Protein AF-A0A970W6P0-F1 (afdb_monomer)

pLDDT: mean 78.18, std 13.74, range [29.69, 95.12]

Secondary structure (DSSP, 8-state):
---SS--HHHHHHHHHTT------SSPPPSS--HHHHHSPPPPPP-TT--HHHHHHHHHHSHHHHHHHHHHHHHTHHHHHIIIIIS---S--S-SHHHHHHHHHHHHHHHHHHHHHHHH--

Sequence (121 aa):
MDNGHWSPTNVEALTVRGIEPYTATGRDRHHQSWQERFAQKPEPLLQDASLIVRMTCKLETDIGKRIHGLRKSTTEPVIGIIKETLGFRQFLLRGQLAVAGEWCLVCLAYNLKQSHVLVSS

Solvent-accessible surface area (backbone atoms only — not comparable to full-atom values): 7577 Å² total; per-residue (Å²): 134,82,87,86,60,69,48,74,69,57,48,51,57,31,46,77,70,74,39,85,81,80,64,63,79,66,83,78,73,85,80,71,51,74,66,67,75,69,47,83,77,81,73,86,77,61,96,85,57,55,72,60,57,51,44,47,55,46,42,70,36,74,66,30,41,52,61,47,50,47,47,63,73,62,52,49,54,54,55,46,42,40,39,72,72,68,58,58,81,73,82,87,58,76,58,74,71,48,40,50,51,53,49,50,52,52,52,49,54,51,52,51,55,54,50,52,54,65,74,75,105

Structure (mmCIF, N/CA/C/O backbone):
data_AF-A0A970W6P0-F1
#
_entry.id   AF-A0A970W6P0-F1
#
loop_
_atom_site.group_PDB
_atom_site.id
_atom_site.type_symbol
_atom_site.label_atom_id
_atom_site.label_alt_id
_atom_site.label_comp_id
_atom_site.label_asym_id
_atom_site.label_entity_id
_atom_site.label_seq_id
_atom_site.pdbx_PDB_ins_code
_atom_site.Cartn_x
_atom_site.Cartn_y
_atom_site.Cartn_z
_atom_site.occupancy
_atom_site.B_iso_or_equiv
_atom_site.auth_seq_id
_atom_site.auth_comp_id
_atom_site.auth_asym_id
_atom_site.auth_atom_id
_atom_site.pdbx_PDB_model_num
ATOM 1 N N . MET A 1 1 ? 4.670 15.639 -1.483 1.00 29.69 1 MET A N 1
ATOM 2 C CA . MET A 1 1 ? 4.455 14.197 -1.250 1.00 29.69 1 MET A CA 1
ATOM 3 C C . MET A 1 1 ? 3.885 14.073 0.139 1.00 29.69 1 MET A C 1
ATOM 5 O O . MET A 1 1 ? 4.545 14.504 1.073 1.00 29.69 1 MET A O 1
ATOM 9 N N . ASP A 1 2 ? 2.647 13.608 0.256 1.00 33.00 2 ASP A N 1
ATOM 10 C CA . ASP A 1 2 ? 2.021 13.407 1.558 1.00 33.00 2 ASP A CA 1
ATOM 11 C C . ASP A 1 2 ? 2.374 11.999 2.044 1.00 33.00 2 ASP A C 1
ATOM 13 O O . ASP A 1 2 ? 2.199 11.027 1.308 1.00 33.00 2 ASP A O 1
ATOM 17 N N . ASN A 1 3 ? 2.945 11.886 3.241 1.00 34.72 3 ASN A N 1
ATOM 18 C CA . ASN A 1 3 ? 3.672 10.699 3.713 1.00 34.72 3 ASN A CA 1
ATOM 19 C C . ASN A 1 3 ? 2.764 9.512 4.099 1.00 34.72 3 ASN A C 1
ATOM 21 O O . ASN A 1 3 ? 3.111 8.724 4.973 1.00 34.72 3 ASN A O 1
ATOM 25 N N . GLY A 1 4 ? 1.570 9.391 3.512 1.00 51.78 4 GLY A N 1
ATOM 26 C CA . GLY A 1 4 ? 0.580 8.376 3.895 1.00 51.78 4 GLY A CA 1
ATOM 27 C C . GLY A 1 4 ? 0.1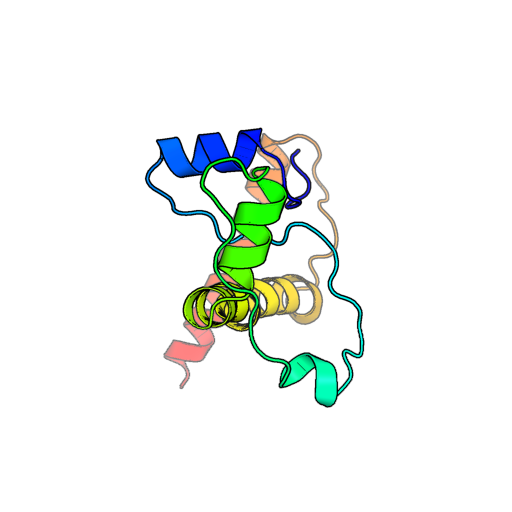10 8.492 5.352 1.00 51.78 4 GLY A C 1
ATOM 28 O O . GLY A 1 4 ? -0.567 7.596 5.855 1.00 51.78 4 GLY A O 1
ATOM 29 N N . HIS A 1 5 ? 0.468 9.587 6.025 1.00 58.53 5 HIS A N 1
ATOM 30 C CA . HIS A 1 5 ? 0.108 9.882 7.399 1.00 58.53 5 HIS A CA 1
ATOM 31 C C . HIS A 1 5 ? -1.111 10.803 7.444 1.00 58.53 5 HIS A C 1
ATOM 33 O O . HIS A 1 5 ? -1.443 11.493 6.479 1.00 58.53 5 HIS A O 1
ATOM 39 N N . TRP A 1 6 ? -1.806 10.757 8.576 1.00 66.88 6 TRP A N 1
ATOM 40 C CA . TRP A 1 6 ? -2.958 11.589 8.884 1.00 66.88 6 TRP A CA 1
ATOM 41 C C . TRP A 1 6 ? -2.706 13.073 8.570 1.00 66.88 6 TRP A C 1
ATOM 43 O O . TRP A 1 6 ? -1.761 13.667 9.083 1.00 66.88 6 TRP A O 1
ATOM 53 N N . SER A 1 7 ? -3.569 13.662 7.740 1.00 75.19 7 SER A N 1
ATOM 54 C CA . SER A 1 7 ? -3.567 15.087 7.397 1.00 75.19 7 SER A CA 1
ATOM 55 C C . SER A 1 7 ? -5.018 15.550 7.238 1.00 75.19 7 SER A C 1
ATOM 57 O O . SER A 1 7 ? -5.749 14.923 6.465 1.00 75.19 7 SER A O 1
ATOM 59 N N . PRO A 1 8 ? -5.456 16.624 7.923 1.00 77.75 8 PRO A N 1
ATOM 60 C CA . PRO A 1 8 ? -6.815 17.154 7.786 1.00 77.75 8 PRO A CA 1
ATOM 61 C C . PRO A 1 8 ? -7.180 17.471 6.331 1.00 77.75 8 PRO A C 1
ATOM 63 O O . PRO A 1 8 ? -8.262 17.119 5.871 1.00 77.75 8 PRO A O 1
ATOM 66 N N . THR A 1 9 ? -6.231 18.011 5.562 1.00 81.06 9 THR A N 1
ATOM 67 C CA . THR A 1 9 ? -6.418 18.335 4.141 1.00 81.06 9 THR A CA 1
ATOM 68 C C . THR A 1 9 ? -6.725 17.094 3.300 1.00 81.06 9 THR A C 1
ATOM 70 O O . THR A 1 9 ? -7.572 17.142 2.412 1.00 81.06 9 THR A O 1
ATOM 73 N N . ASN A 1 10 ? -6.095 15.952 3.595 1.00 78.81 10 ASN A N 1
ATOM 74 C CA . ASN A 1 10 ? -6.381 14.700 2.886 1.00 78.81 10 ASN A CA 1
ATOM 75 C C . ASN A 1 10 ? -7.766 14.156 3.211 1.00 78.81 10 ASN A C 1
ATOM 77 O O . ASN A 1 10 ? -8.421 13.572 2.355 1.00 78.81 10 ASN A O 1
ATOM 81 N N . VAL A 1 11 ? -8.213 14.332 4.446 1.00 80.44 11 VAL A N 1
ATOM 82 C CA . VAL A 1 11 ? -9.517 13.854 4.920 1.00 80.44 11 VAL A CA 1
ATOM 83 C C . VAL A 1 11 ? -10.623 14.625 4.244 1.00 80.44 11 VAL A C 1
ATOM 85 O O . VAL A 1 11 ? -11.572 14.024 3.748 1.00 80.44 11 VAL A O 1
ATOM 88 N N . GLU A 1 12 ? -10.465 15.942 4.174 1.00 82.00 12 GLU A N 1
ATOM 89 C CA . GLU A 1 12 ? -11.374 16.824 3.459 1.00 82.00 12 GLU A CA 1
ATOM 90 C C . GLU A 1 12 ? -11.379 16.484 1.968 1.00 82.00 12 GLU A C 1
ATOM 92 O O . GLU A 1 12 ? -12.442 16.244 1.403 1.00 82.00 12 GLU A O 1
ATOM 97 N N . ALA A 1 13 ? -10.206 16.337 1.344 1.00 84.06 13 ALA A N 1
ATOM 98 C CA . ALA A 1 13 ? -10.100 15.974 -0.068 1.00 84.06 13 ALA A CA 1
ATOM 99 C C . ALA A 1 13 ? -10.737 14.609 -0.394 1.00 84.06 13 ALA A C 1
ATOM 101 O O . ALA A 1 13 ? -11.346 14.447 -1.453 1.00 84.06 13 ALA A O 1
ATOM 102 N N . LEU A 1 14 ? -10.610 13.622 0.498 1.00 83.62 14 LEU A N 1
ATOM 103 C CA . LEU A 1 14 ? -11.250 12.312 0.349 1.00 83.62 14 LEU A CA 1
ATOM 104 C C . LEU A 1 14 ? -12.767 12.411 0.533 1.00 83.62 14 LEU A C 1
ATOM 106 O O . LEU A 1 14 ? -13.508 11.879 -0.291 1.00 83.62 14 LEU A O 1
ATOM 110 N N . THR A 1 15 ? -13.223 13.166 1.532 1.00 83.12 15 THR A N 1
ATOM 111 C CA . THR A 1 15 ? -14.652 13.406 1.784 1.00 83.12 15 THR A CA 1
ATOM 112 C C . THR A 1 15 ? -15.321 14.107 0.600 1.00 83.12 15 THR A C 1
ATOM 114 O O . THR A 1 15 ? -16.385 13.681 0.162 1.00 83.12 15 THR A O 1
ATOM 117 N N . VAL A 1 16 ? -14.672 15.119 0.010 1.00 86.75 16 VAL A N 1
ATOM 118 C CA . VAL A 1 16 ? -15.150 15.812 -1.205 1.00 86.75 16 VAL A CA 1
ATOM 119 C C . VAL A 1 16 ? -15.301 14.848 -2.385 1.00 86.75 16 VAL A C 1
ATO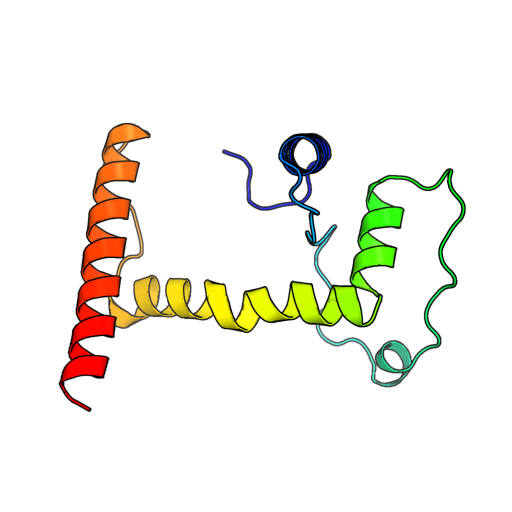M 121 O O . VAL A 1 16 ? -16.186 15.013 -3.219 1.00 86.75 16 VAL A O 1
ATOM 124 N N . ARG A 1 17 ? -14.469 13.806 -2.447 1.00 85.06 17 ARG A N 1
ATOM 125 C CA . ARG A 1 17 ? -14.550 12.746 -3.462 1.00 85.06 17 ARG A CA 1
ATOM 126 C C . ARG A 1 17 ? -15.566 11.649 -3.118 1.00 85.06 17 ARG A C 1
ATOM 128 O O . ARG A 1 17 ? -15.638 10.663 -3.845 1.00 85.06 17 ARG A O 1
ATOM 135 N N . GLY A 1 18 ? -16.316 11.787 -2.022 1.00 83.75 18 GLY A N 1
ATOM 136 C CA . GLY A 1 18 ? -17.248 10.770 -1.525 1.00 83.75 18 GLY A CA 1
ATOM 137 C C . GLY A 1 18 ? -16.558 9.526 -0.955 1.00 83.75 18 GLY A C 1
ATOM 138 O O . GLY A 1 18 ? -17.192 8.486 -0.798 1.00 83.75 18 GLY A O 1
ATOM 139 N N . ILE A 1 19 ? -15.254 9.604 -0.671 1.00 83.69 19 ILE A N 1
ATOM 140 C CA . ILE A 1 19 ? -14.469 8.503 -0.117 1.00 83.69 19 ILE A CA 1
ATOM 141 C C . ILE A 1 19 ? -14.378 8.699 1.389 1.00 83.69 19 ILE A C 1
ATOM 143 O O . ILE A 1 19 ? -13.684 9.592 1.866 1.00 83.69 19 ILE A O 1
ATOM 147 N N . GLU A 1 20 ? -15.035 7.821 2.137 1.00 82.62 20 GLU A N 1
ATOM 148 C CA . GLU A 1 20 ? -15.017 7.842 3.596 1.00 82.62 20 GLU A CA 1
ATOM 149 C C . GLU A 1 20 ? -13.639 7.378 4.129 1.00 82.62 20 GLU A C 1
ATOM 151 O O . GLU A 1 20 ? -13.270 6.207 3.971 1.00 82.62 20 GLU A O 1
ATOM 156 N N . PRO A 1 21 ? -12.836 8.253 4.766 1.00 82.00 21 PRO A N 1
ATOM 157 C CA . PRO A 1 21 ? -11.460 7.917 5.120 1.00 82.00 21 PRO A CA 1
ATOM 158 C C . PRO A 1 21 ? -11.376 7.076 6.403 1.00 82.00 21 PRO A C 1
ATOM 160 O O . PRO A 1 21 ? -11.976 7.409 7.421 1.00 82.00 21 PRO A O 1
ATOM 163 N N . TYR A 1 22 ? -10.577 6.005 6.380 1.00 82.44 22 TYR A N 1
ATOM 164 C CA . TYR A 1 22 ? -10.210 5.191 7.554 1.00 82.44 22 TYR A CA 1
ATOM 165 C C . TYR A 1 22 ? -8.683 5.174 7.714 1.00 82.44 22 TYR A C 1
ATOM 167 O O . TYR A 1 22 ? -8.000 4.208 7.355 1.00 82.44 22 TYR A O 1
ATOM 175 N N . THR A 1 23 ? -8.137 6.289 8.193 1.00 80.12 23 THR A N 1
ATOM 176 C CA . THR A 1 23 ? -6.692 6.555 8.275 1.00 80.12 23 THR A CA 1
ATOM 177 C C . THR A 1 23 ? -6.230 6.644 9.720 1.00 80.12 23 THR A C 1
ATOM 179 O O . THR A 1 23 ? -6.801 7.414 10.487 1.00 80.12 23 THR A O 1
ATOM 182 N N . ALA A 1 24 ? -5.179 5.900 10.074 1.00 78.50 24 ALA A N 1
ATOM 183 C CA . ALA A 1 24 ? -4.603 5.924 11.415 1.00 78.50 24 ALA A CA 1
ATOM 184 C C . ALA A 1 24 ? -4.122 7.336 11.784 1.00 78.50 24 ALA A C 1
ATOM 186 O O . ALA A 1 24 ? -3.383 7.962 11.024 1.00 78.50 24 ALA A O 1
ATOM 187 N N . THR A 1 25 ? -4.542 7.818 12.951 1.00 75.25 25 THR A N 1
ATOM 188 C CA . THR A 1 25 ? -4.206 9.141 13.503 1.00 75.25 25 THR A CA 1
ATOM 189 C C . THR A 1 25 ? -2.853 9.173 14.217 1.00 75.25 25 THR A C 1
ATOM 191 O O . THR A 1 25 ? -2.348 10.246 14.535 1.00 75.25 25 THR A O 1
ATOM 194 N N . GLY A 1 26 ? -2.238 8.009 14.433 1.00 73.75 26 GLY A N 1
ATOM 195 C CA . GLY A 1 26 ? -0.945 7.851 15.087 1.00 73.75 26 GLY A CA 1
ATOM 196 C C . GLY A 1 26 ? -0.417 6.420 14.973 1.00 73.75 26 GLY A C 1
ATOM 197 O O . GLY A 1 26 ? -0.989 5.589 14.268 1.00 73.75 26 GLY A O 1
ATOM 198 N N . ARG A 1 27 ? 0.699 6.138 15.655 1.00 65.88 27 ARG A N 1
ATOM 199 C CA . ARG A 1 27 ? 1.208 4.770 15.819 1.00 65.88 27 ARG A CA 1
ATOM 200 C C . ARG A 1 27 ? 0.535 4.124 17.022 1.00 65.88 27 ARG A C 1
ATOM 202 O O . ARG A 1 27 ? 0.659 4.637 18.133 1.00 65.88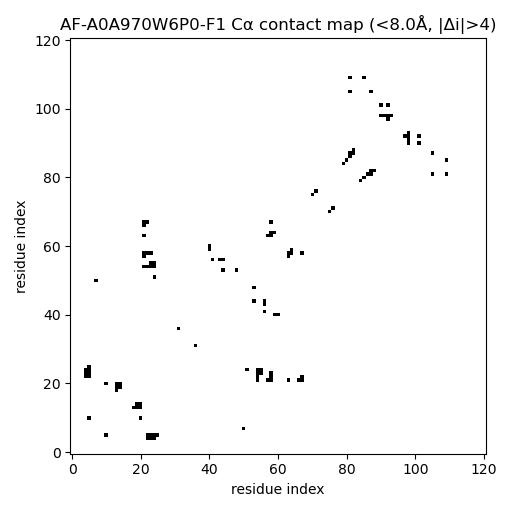 27 ARG A O 1
ATOM 209 N N . ASP A 1 28 ? -0.102 2.982 16.801 1.00 65.94 28 ASP A N 1
ATOM 210 C CA . ASP A 1 28 ? -0.571 2.141 17.896 1.00 65.94 28 ASP A CA 1
ATOM 211 C C . ASP A 1 28 ? 0.625 1.623 18.700 1.00 65.94 28 ASP A C 1
ATOM 213 O O . ASP A 1 28 ? 1.668 1.256 18.147 1.00 65.94 28 ASP A O 1
ATOM 217 N N . ARG A 1 29 ? 0.476 1.567 20.026 1.00 62.31 29 ARG A N 1
ATOM 218 C CA . ARG A 1 29 ? 1.473 0.926 20.886 1.00 62.31 29 ARG A CA 1
ATOM 219 C C . ARG A 1 29 ? 1.544 -0.561 20.547 1.00 62.31 29 ARG A C 1
ATOM 221 O O . ARG A 1 29 ? 0.562 -1.289 20.682 1.00 62.31 29 ARG A O 1
ATOM 228 N N . HIS A 1 30 ? 2.730 -1.021 20.159 1.00 54.00 30 HIS A N 1
ATOM 229 C CA . HIS A 1 30 ? 3.014 -2.447 20.075 1.00 54.00 30 HIS A CA 1
ATOM 230 C C . HIS A 1 30 ? 2.882 -3.051 21.486 1.00 54.00 30 HIS A C 1
ATOM 232 O O . HIS A 1 30 ? 3.495 -2.533 22.420 1.00 54.00 30 HIS A O 1
ATOM 238 N N . HIS A 1 31 ? 2.107 -4.136 21.624 1.00 58.97 31 HIS A N 1
ATOM 239 C CA . HIS A 1 31 ? 1.798 -4.850 22.881 1.00 58.97 31 HIS A CA 1
ATOM 240 C C . HIS A 1 31 ? 0.747 -4.188 23.792 1.00 58.97 31 HIS A C 1
ATOM 242 O O . HIS A 1 31 ? 0.990 -3.975 24.978 1.00 58.97 31 HIS A O 1
ATOM 248 N N . GLN A 1 32 ? -0.447 -3.899 23.261 1.00 66.06 32 GLN A N 1
ATOM 249 C CA . GLN A 1 32 ? -1.607 -3.659 24.130 1.00 66.06 32 GLN A CA 1
ATOM 250 C C . GLN A 1 32 ? -1.864 -4.881 25.014 1.00 66.06 32 GLN A C 1
ATOM 252 O O . GLN A 1 32 ? -1.827 -6.023 24.537 1.00 66.06 32 GLN A O 1
ATOM 257 N N . SER A 1 33 ? -2.116 -4.634 26.297 1.00 71.88 33 SER A N 1
ATOM 258 C CA . SER A 1 33 ? -2.414 -5.699 27.250 1.00 71.88 33 SER A CA 1
ATOM 259 C C . SER A 1 33 ? -3.715 -6.406 26.869 1.00 71.88 33 SER A C 1
ATOM 261 O O . SER A 1 33 ? -4.577 -5.858 26.177 1.00 71.88 33 SER A O 1
ATOM 263 N N . TRP A 1 34 ? -3.888 -7.652 27.317 1.00 70.25 34 TRP A N 1
ATOM 264 C CA . TRP A 1 34 ? -5.149 -8.354 27.081 1.00 70.25 34 TRP A CA 1
ATOM 265 C C . TRP A 1 34 ? -6.316 -7.592 27.728 1.00 70.25 34 TRP A C 1
ATOM 267 O O . TRP A 1 34 ? -7.359 -7.469 27.105 1.00 70.25 34 TRP A O 1
ATOM 277 N N . GLN A 1 35 ? -6.123 -6.959 28.893 1.00 75.88 35 GLN A N 1
ATOM 278 C CA . GLN A 1 35 ? -7.169 -6.133 29.507 1.00 75.88 35 GLN A CA 1
ATOM 279 C C . GLN A 1 35 ? -7.574 -4.941 28.630 1.00 75.88 35 GLN A C 1
ATOM 281 O O . GLN A 1 35 ? -8.762 -4.700 28.456 1.00 75.88 35 GLN A O 1
ATOM 286 N N . GLU A 1 36 ? -6.616 -4.234 28.025 1.00 71.19 36 GLU A N 1
ATOM 287 C CA . GLU A 1 36 ? -6.888 -3.099 27.127 1.00 71.19 36 GLU A CA 1
ATOM 288 C C . GLU A 1 36 ? -7.636 -3.526 25.859 1.00 71.19 36 GLU A C 1
ATOM 290 O O . GLU A 1 36 ? -8.509 -2.808 25.377 1.00 71.19 36 GLU A O 1
ATOM 295 N N . ARG A 1 37 ? -7.345 -4.721 25.328 1.00 65.94 37 ARG A N 1
ATOM 296 C CA . ARG A 1 37 ? -8.026 -5.246 24.130 1.00 65.94 37 ARG A CA 1
ATOM 297 C C . ARG A 1 37 ? -9.502 -5.558 24.373 1.00 65.94 37 ARG A C 1
ATOM 299 O O . ARG A 1 37 ? -10.288 -5.477 23.429 1.00 65.94 37 ARG A O 1
ATOM 306 N N . PHE A 1 38 ? -9.849 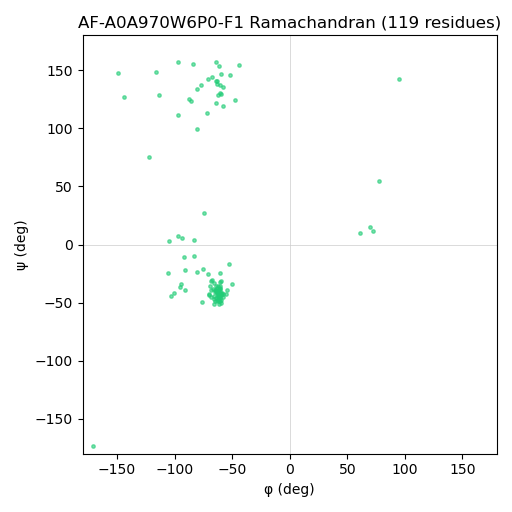-5.934 25.604 1.00 68.88 38 PHE A N 1
ATOM 307 C CA . PHE A 1 38 ? -11.209 -6.282 26.027 1.00 68.88 38 PHE A CA 1
ATOM 308 C C . PHE A 1 38 ? -11.877 -5.186 26.869 1.00 68.88 38 PHE A C 1
ATOM 310 O O . PHE A 1 38 ? -13.009 -5.372 27.313 1.00 68.88 38 PHE A O 1
ATOM 317 N N . ALA A 1 39 ? -11.206 -4.050 27.076 1.00 73.19 39 ALA A N 1
ATOM 318 C CA . ALA A 1 39 ? -11.780 -2.911 27.770 1.00 73.19 39 ALA A CA 1
ATOM 319 C C . ALA A 1 39 ? -13.037 -2.415 27.040 1.00 73.19 39 ALA A C 1
ATOM 321 O O . ALA A 1 39 ? -13.153 -2.496 25.811 1.00 73.19 39 ALA A O 1
ATOM 322 N N . GLN A 1 40 ? -13.994 -1.912 27.819 1.00 62.19 40 GLN A N 1
ATOM 323 C CA . GLN A 1 40 ? -15.234 -1.365 27.284 1.00 62.19 40 GLN A CA 1
ATOM 324 C C . GLN A 1 40 ? -14.917 -0.187 26.360 1.00 62.19 40 GLN A C 1
ATOM 326 O O . GLN A 1 40 ? -14.124 0.691 26.701 1.00 62.19 40 GLN A O 1
ATOM 331 N N . LYS A 1 41 ? -15.507 -0.208 25.161 1.00 63.22 41 LYS A N 1
ATOM 332 C CA . LYS A 1 41 ? -15.256 0.808 24.137 1.00 63.22 41 LYS A CA 1
ATOM 333 C C . LYS A 1 41 ? -15.728 2.175 24.642 1.00 63.22 41 LYS A C 1
ATOM 335 O O . LYS A 1 41 ? -16.818 2.234 25.213 1.00 63.22 41 LYS A O 1
ATOM 340 N N . PRO A 1 42 ? -14.957 3.250 24.413 1.00 60.25 42 PRO A N 1
ATOM 341 C CA . PRO A 1 42 ? -15.415 4.587 24.745 1.00 60.25 42 PRO A CA 1
ATOM 342 C C . PRO A 1 42 ? -16.690 4.911 23.958 1.00 60.25 42 PRO A C 1
ATOM 344 O O . PRO A 1 42 ? -16.814 4.593 22.772 1.00 60.25 42 PRO A O 1
ATOM 347 N N . GLU A 1 43 ? -17.652 5.515 24.649 1.00 58.62 43 GLU A N 1
ATOM 348 C CA . GLU A 1 43 ? -18.899 6.000 24.063 1.00 58.62 43 GLU A CA 1
ATOM 349 C C . GLU A 1 43 ? -18.586 7.107 23.035 1.00 58.62 43 GLU A C 1
ATOM 351 O O . GLU A 1 43 ? -17.651 7.887 23.259 1.00 58.62 43 GLU A O 1
ATOM 356 N N . PRO A 1 44 ? -19.277 7.172 21.877 1.00 58.59 44 PRO A N 1
ATOM 357 C CA . PRO A 1 44 ? -18.932 8.124 20.827 1.00 58.59 44 PRO A CA 1
ATOM 358 C C . PRO A 1 44 ? -18.979 9.563 21.353 1.00 58.59 44 PRO A C 1
ATOM 360 O O . PRO A 1 44 ? -20.012 10.047 21.811 1.00 58.59 44 PRO A O 1
ATOM 363 N N . LEU A 1 45 ? -17.829 10.238 21.290 1.00 59.94 45 LEU A N 1
ATOM 364 C CA . LEU A 1 45 ? -17.667 11.597 21.796 1.00 59.94 45 LEU A CA 1
ATOM 365 C C . LEU A 1 45 ? -18.479 12.611 20.974 1.00 59.94 45 LEU A C 1
ATOM 367 O O . LEU A 1 45 ? -18.598 12.498 19.753 1.00 59.94 45 LEU A O 1
ATOM 371 N N . LEU A 1 46 ? -19.005 13.603 21.705 1.00 57.62 46 LEU A N 1
ATOM 372 C CA . LEU A 1 46 ? -19.842 14.728 21.275 1.00 57.62 46 LEU A CA 1
ATOM 373 C C . LEU A 1 46 ? -19.366 15.424 19.985 1.00 57.62 46 LEU A C 1
ATOM 375 O O . LEU A 1 46 ? -18.178 15.449 19.662 1.00 57.62 46 LEU A O 1
ATOM 379 N N . GLN A 1 47 ? -20.325 16.044 19.286 1.00 57.78 47 GLN A N 1
ATOM 380 C CA . GLN A 1 47 ? -20.197 16.691 17.968 1.00 57.78 47 GLN A CA 1
ATOM 381 C C . GLN A 1 47 ? -19.064 17.738 17.862 1.00 57.78 47 GLN A C 1
ATOM 383 O O . GLN A 1 47 ? -18.615 18.021 16.752 1.00 57.78 47 GLN A O 1
ATOM 388 N N . ASP A 1 48 ? -18.541 18.218 18.994 1.00 60.00 48 ASP A N 1
ATOM 389 C CA . ASP A 1 48 ? -17.494 19.244 19.100 1.00 60.00 48 ASP A CA 1
ATOM 390 C C . ASP A 1 48 ? -16.058 18.686 19.213 1.00 60.00 48 ASP A C 1
ATOM 392 O O . ASP A 1 48 ? -15.098 19.428 19.432 1.00 60.00 48 ASP A O 1
ATOM 396 N N . ALA A 1 49 ? -15.870 17.370 19.087 1.00 66.94 49 ALA A N 1
ATOM 397 C CA . ALA A 1 49 ? -14.549 16.755 19.173 1.00 66.94 49 ALA A CA 1
ATOM 398 C C . ALA A 1 49 ? -13.661 17.066 17.946 1.00 66.94 49 ALA A C 1
ATOM 400 O O . ALA A 1 49 ? -14.106 17.043 16.795 1.00 66.94 49 ALA A O 1
ATOM 401 N N . SER A 1 50 ? -12.358 17.268 18.190 1.00 77.75 50 SER A N 1
ATOM 402 C CA . SER A 1 50 ? -11.339 17.436 17.139 1.00 77.75 50 SER A CA 1
ATOM 403 C C . SER A 1 50 ? -11.383 16.295 16.108 1.00 77.75 50 SER A C 1
ATOM 405 O O . SER A 1 50 ? -11.620 15.138 16.463 1.00 77.75 50 SER A O 1
ATOM 407 N N . LEU A 1 51 ? -11.093 16.594 14.832 1.00 76.81 51 LEU A N 1
ATOM 408 C CA . LEU A 1 51 ? -11.075 15.614 13.728 1.00 76.81 51 LEU A CA 1
ATOM 409 C C . LEU A 1 51 ? -10.247 14.362 14.051 1.00 76.81 51 LEU A C 1
ATOM 411 O O . LEU A 1 51 ? -10.609 13.257 13.649 1.00 76.81 51 LEU A O 1
ATOM 415 N N . ILE A 1 52 ? -9.161 14.530 14.810 1.00 76.44 52 ILE A N 1
ATOM 416 C CA . ILE A 1 52 ? -8.297 13.430 15.248 1.00 76.44 52 ILE A CA 1
ATOM 417 C C . ILE A 1 52 ? -9.060 12.493 16.187 1.00 76.44 52 ILE A C 1
ATOM 419 O O . ILE A 1 52 ? -9.078 11.286 15.975 1.00 76.44 52 ILE A O 1
ATOM 423 N N . VAL A 1 53 ? -9.740 13.048 17.191 1.00 78.00 53 VAL A N 1
ATOM 424 C CA . VAL A 1 53 ? -10.517 12.286 18.179 1.00 78.00 53 VAL A CA 1
ATOM 425 C C . VAL A 1 53 ? -11.666 11.544 17.498 1.00 78.00 53 VAL A C 1
ATOM 427 O O . VAL A 1 53 ? -11.882 10.362 17.760 1.00 78.00 53 VAL A O 1
ATOM 430 N N . ARG A 1 54 ? -12.347 12.203 16.552 1.00 80.44 54 ARG A N 1
ATOM 431 C CA . ARG A 1 54 ? -13.412 11.592 15.744 1.00 80.44 54 ARG A CA 1
ATOM 432 C C . ARG A 1 54 ? -12.895 10.414 14.914 1.00 80.44 54 ARG A C 1
ATOM 434 O O . ARG A 1 54 ? -13.527 9.362 14.898 1.00 80.44 54 ARG A O 1
ATOM 441 N N . MET A 1 55 ? -11.743 10.561 14.256 1.00 84.38 55 MET A N 1
ATOM 442 C CA . MET A 1 55 ? -11.135 9.487 13.462 1.00 84.38 55 MET A CA 1
ATOM 443 C C . MET A 1 55 ? -10.636 8.331 14.341 1.00 84.38 55 MET A C 1
ATOM 445 O O . MET A 1 55 ? -10.840 7.173 13.984 1.00 84.38 55 MET A O 1
ATOM 449 N N . THR A 1 56 ? -10.050 8.618 15.507 1.00 81.06 56 THR A N 1
ATOM 450 C CA . THR A 1 56 ? -9.643 7.587 16.475 1.00 81.06 56 THR A CA 1
ATOM 451 C C . THR A 1 56 ? -10.851 6.784 16.958 1.00 81.06 56 THR A C 1
ATOM 453 O O . THR A 1 56 ? -10.864 5.566 16.810 1.00 81.06 56 THR A O 1
ATOM 456 N N . CYS A 1 57 ? -11.914 7.452 17.419 1.00 80.56 57 CYS A N 1
ATOM 457 C CA . CYS A 1 57 ? -13.148 6.788 17.848 1.00 80.56 57 CYS A CA 1
ATOM 458 C C . CYS A 1 57 ? -13.756 5.943 16.713 1.00 80.56 57 CYS A C 1
ATOM 460 O O . CYS A 1 57 ? -14.123 4.783 16.903 1.00 80.56 57 CYS A O 1
ATOM 462 N N . LYS A 1 58 ? -13.771 6.479 15.487 1.00 83.38 58 LYS A N 1
ATOM 463 C CA . LYS A 1 58 ? -14.233 5.763 14.293 1.00 83.38 58 LYS A CA 1
ATOM 464 C C . LYS A 1 58 ? -13.421 4.493 14.015 1.00 83.38 58 LYS A C 1
ATOM 466 O O . LYS A 1 58 ? -14.015 3.466 13.685 1.00 83.38 58 LYS A O 1
ATOM 471 N N . LEU A 1 59 ? -12.094 4.536 14.150 1.00 82.94 59 LEU A N 1
ATOM 472 C CA . LEU A 1 59 ? -11.219 3.370 13.991 1.00 82.94 59 LEU A CA 1
ATOM 473 C C . LEU A 1 59 ? -11.354 2.356 15.133 1.00 82.94 59 LEU A C 1
ATOM 475 O O . LEU A 1 59 ? -11.099 1.178 14.904 1.00 82.94 59 LEU A O 1
ATOM 479 N N . GLU A 1 60 ? -11.773 2.777 16.327 1.00 81.19 60 GLU A N 1
ATOM 480 C CA . GLU A 1 60 ? -11.984 1.891 17.479 1.00 81.19 60 GLU A CA 1
ATOM 481 C C . GLU A 1 60 ? -13.268 1.048 17.388 1.00 81.19 60 GLU A C 1
ATOM 483 O O . GLU A 1 60 ? -13.354 -0.015 18.022 1.00 81.19 60 GLU A O 1
ATOM 488 N N . THR A 1 61 ? -14.236 1.472 16.567 1.00 83.00 61 THR A N 1
ATOM 489 C CA . THR A 1 61 ? -15.451 0.697 16.263 1.00 83.00 61 THR A CA 1
ATOM 490 C C . THR A 1 61 ? -15.122 -0.643 15.594 1.00 83.00 61 THR A C 1
ATOM 492 O O . THR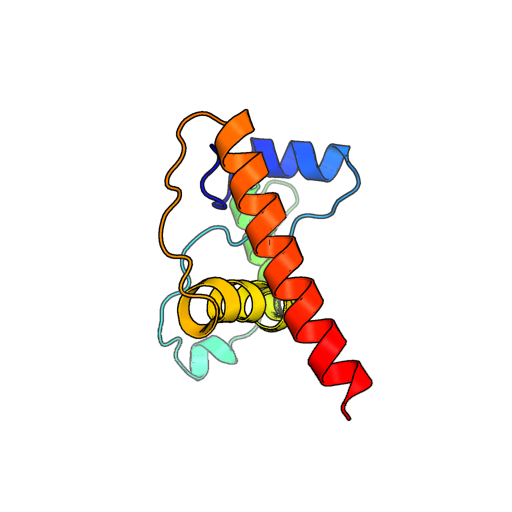 A 1 61 ? -14.116 -0.773 14.899 1.00 83.00 61 THR A O 1
ATOM 495 N N . ASP A 1 62 ? -15.986 -1.656 15.737 1.00 81.06 6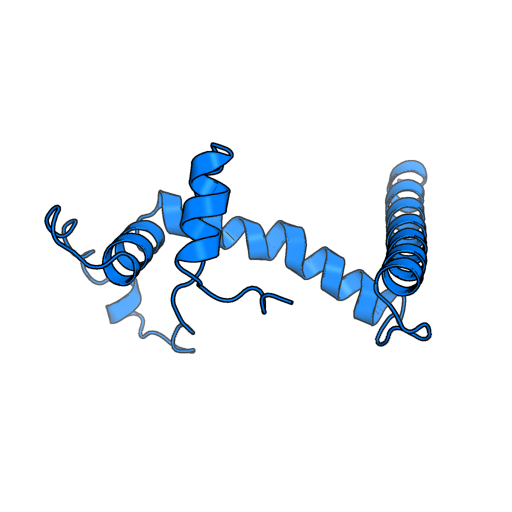2 ASP A N 1
ATOM 496 C CA . ASP A 1 62 ? -15.750 -2.969 15.102 1.00 81.06 62 ASP A CA 1
ATOM 497 C C . ASP A 1 62 ? -15.681 -2.870 13.575 1.00 81.06 62 ASP A C 1
ATOM 499 O O . ASP A 1 62 ? -14.848 -3.515 12.934 1.00 81.06 62 ASP A O 1
ATOM 503 N N . ILE A 1 63 ? -16.526 -2.015 12.994 1.00 83.31 63 ILE A N 1
ATOM 504 C CA . ILE A 1 63 ? -16.542 -1.736 11.556 1.00 83.31 63 ILE A CA 1
ATOM 505 C C . ILE A 1 63 ? -15.237 -1.046 11.146 1.00 83.31 63 ILE A C 1
ATOM 507 O O . ILE A 1 63 ? -14.599 -1.469 10.182 1.00 83.31 63 ILE A O 1
ATOM 511 N N . GLY A 1 64 ? -14.800 -0.031 11.900 1.00 82.12 64 GLY A N 1
ATOM 512 C CA . GLY A 1 64 ? -13.544 0.677 11.659 1.00 82.12 64 GLY A CA 1
ATOM 513 C C . GLY A 1 64 ? -12.328 -0.236 11.737 1.00 82.12 64 GLY A C 1
ATOM 514 O O . GLY A 1 64 ? -11.519 -0.239 10.809 1.00 82.12 64 GLY A O 1
ATOM 515 N N . LYS A 1 65 ? -12.245 -1.086 12.766 1.00 82.12 65 LYS A N 1
ATOM 516 C CA . LYS A 1 65 ? -11.190 -2.101 12.910 1.00 82.12 65 LYS A CA 1
ATOM 517 C C . LYS A 1 65 ? -11.188 -3.087 11.750 1.00 82.12 65 LYS A C 1
ATOM 519 O O . LYS A 1 65 ? -10.120 -3.417 11.240 1.00 82.12 65 LYS A O 1
ATOM 524 N N . ARG A 1 66 ? -12.363 -3.542 11.301 1.00 83.00 66 ARG A N 1
ATOM 525 C CA . ARG A 1 66 ? -12.482 -4.473 10.171 1.00 83.00 66 ARG A CA 1
ATOM 526 C C . ARG A 1 66 ? -12.020 -3.831 8.865 1.00 83.00 66 ARG A C 1
ATOM 528 O O . ARG A 1 66 ? -11.172 -4.405 8.190 1.00 83.00 66 ARG A O 1
ATOM 535 N N . ILE A 1 67 ? -12.523 -2.641 8.534 1.00 83.44 67 ILE A N 1
ATOM 536 C CA . ILE A 1 67 ? -12.151 -1.911 7.311 1.00 83.44 67 ILE A CA 1
ATOM 537 C C . ILE A 1 67 ? -10.663 -1.555 7.325 1.00 83.44 67 ILE A C 1
ATOM 539 O O . ILE A 1 67 ? -9.961 -1.777 6.341 1.00 83.44 67 ILE A O 1
ATOM 543 N N . HIS A 1 68 ? -10.155 -1.042 8.447 1.00 79.25 68 HIS A N 1
ATOM 544 C CA . HIS A 1 68 ? -8.741 -0.711 8.580 1.00 79.25 68 HIS A CA 1
ATOM 545 C C . HIS A 1 68 ? -7.857 -1.966 8.509 1.00 79.25 68 HIS A C 1
ATOM 547 O O . HIS A 1 68 ? -6.822 -1.959 7.845 1.00 79.25 68 HIS A O 1
ATOM 553 N N . GLY A 1 69 ? -8.302 -3.075 9.107 1.00 75.06 69 GLY A N 1
ATOM 554 C CA . GLY A 1 69 ? -7.638 -4.375 9.039 1.00 75.06 69 GLY A CA 1
ATOM 555 C C . GLY A 1 69 ? -7.505 -4.929 7.619 1.00 75.06 69 GLY A C 1
ATOM 556 O O . G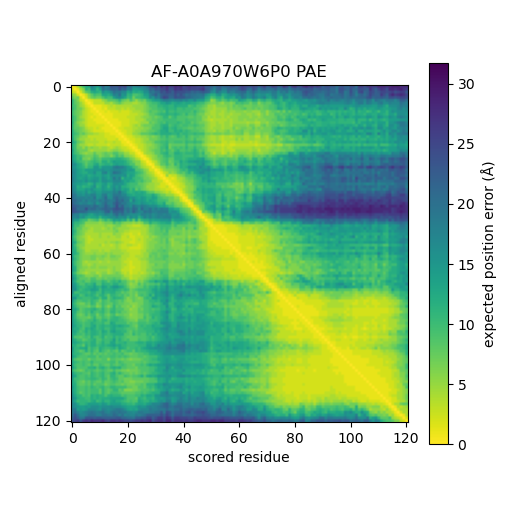LY A 1 69 ? -6.485 -5.542 7.314 1.00 75.06 69 GLY A O 1
ATOM 557 N N . LEU A 1 70 ? -8.457 -4.650 6.717 1.00 77.62 70 LEU A N 1
ATOM 558 C CA . LEU A 1 70 ? -8.360 -5.062 5.309 1.00 77.62 70 LEU A CA 1
ATOM 559 C C . LEU A 1 70 ? -7.143 -4.461 4.591 1.00 77.62 70 LEU A C 1
ATOM 561 O O . LEU A 1 70 ? -6.651 -5.055 3.634 1.00 77.62 70 LEU A O 1
ATOM 565 N N . ARG A 1 71 ? -6.602 -3.319 5.042 1.00 67.56 71 ARG A N 1
ATOM 566 C CA . ARG A 1 71 ? -5.362 -2.766 4.463 1.00 67.56 71 ARG A CA 1
ATOM 567 C C . ARG A 1 71 ? -4.175 -3.713 4.648 1.00 67.56 71 ARG A C 1
ATOM 569 O O . ARG A 1 71 ? -3.364 -3.841 3.728 1.00 67.56 71 ARG A O 1
ATOM 576 N N . LYS A 1 72 ? -4.128 -4.420 5.784 1.00 65.00 72 LYS A N 1
ATOM 577 C CA . LYS A 1 72 ? -3.079 -5.403 6.097 1.00 65.00 72 LYS A CA 1
ATOM 578 C C . LYS A 1 72 ? -3.113 -6.610 5.169 1.00 65.00 72 LYS A C 1
ATOM 580 O O . LYS A 1 72 ? -2.075 -7.167 4.847 1.00 65.00 72 LYS A O 1
ATOM 585 N N . SER A 1 73 ? -4.297 -7.016 4.717 1.00 65.25 73 SER A N 1
ATOM 586 C CA . SER A 1 73 ? -4.443 -8.177 3.834 1.00 65.25 73 SER A CA 1
ATOM 587 C C . SER A 1 73 ? -4.396 -7.833 2.346 1.00 65.25 73 SER A C 1
ATOM 589 O O . SER A 1 73 ? -4.102 -8.708 1.541 1.00 65.25 73 SER A O 1
ATOM 591 N N . THR A 1 74 ? -4.677 -6.587 1.959 1.00 72.31 74 THR A N 1
ATOM 592 C CA . THR A 1 74 ? -4.786 -6.202 0.539 1.00 72.31 74 THR A CA 1
ATOM 593 C C . THR A 1 74 ? -3.563 -5.461 0.017 1.00 72.31 74 THR A C 1
ATOM 595 O O . THR A 1 74 ? -3.092 -5.761 -1.073 1.00 72.31 74 THR A O 1
ATOM 598 N N . THR A 1 75 ? -3.030 -4.497 0.771 1.00 73.12 75 THR A N 1
ATOM 599 C CA . THR A 1 75 ? -1.991 -3.586 0.262 1.00 73.12 75 THR A CA 1
ATOM 600 C C . THR A 1 75 ? -0.594 -3.992 0.720 1.00 73.12 75 THR A C 1
ATOM 602 O O . THR A 1 75 ? 0.346 -3.984 -0.074 1.00 73.12 75 THR A O 1
ATOM 605 N N . GLU A 1 76 ? -0.441 -4.387 1.986 1.00 80.19 76 GLU A N 1
ATOM 606 C CA . GLU A 1 76 ? 0.859 -4.792 2.540 1.00 80.19 76 GLU A CA 1
ATOM 607 C C . GLU A 1 76 ? 1.481 -6.000 1.812 1.00 80.19 76 GLU A C 1
ATOM 609 O O . GLU A 1 76 ? 2.674 -5.929 1.499 1.00 80.19 76 GLU A O 1
ATOM 614 N N . PRO A 1 77 ? 0.729 -7.060 1.438 1.00 82.50 77 PRO A N 1
ATOM 615 C CA . PRO A 1 77 ? 1.309 -8.204 0.737 1.00 82.50 77 PRO A CA 1
ATOM 616 C C . PRO A 1 77 ? 1.801 -7.842 -0.662 1.00 82.50 77 PRO A C 1
ATOM 618 O O . PRO A 1 77 ? 2.864 -8.298 -1.072 1.00 82.50 77 PRO A O 1
ATOM 621 N N . VAL A 1 78 ? 1.077 -6.976 -1.381 1.00 84.75 78 VAL A N 1
ATOM 622 C CA . VAL A 1 78 ? 1.482 -6.491 -2.711 1.00 84.75 78 VAL A CA 1
ATOM 623 C C . VAL A 1 78 ? 2.822 -5.763 -2.616 1.00 84.75 78 VAL A C 1
ATOM 625 O O . VAL A 1 78 ? 3.755 -6.072 -3.355 1.00 84.75 78 VAL A O 1
ATOM 628 N N . ILE A 1 79 ? 2.948 -4.841 -1.656 1.00 85.75 79 ILE A N 1
ATOM 629 C CA . ILE A 1 79 ? 4.193 -4.100 -1.418 1.00 85.75 79 ILE A CA 1
ATOM 630 C C . ILE A 1 79 ? 5.323 -5.053 -1.003 1.00 85.75 79 ILE A C 1
ATOM 632 O O . ILE A 1 79 ? 6.452 -4.897 -1.468 1.00 85.75 79 ILE A O 1
ATOM 636 N N . GLY A 1 80 ? 5.030 -6.043 -0.157 1.00 87.88 80 GLY A N 1
ATOM 637 C CA . GLY A 1 80 ? 5.983 -7.075 0.250 1.00 87.88 80 GLY A CA 1
ATOM 638 C C . GLY A 1 80 ? 6.501 -7.891 -0.934 1.00 87.88 80 GLY A C 1
ATOM 639 O O . GLY A 1 80 ? 7.709 -8.026 -1.095 1.00 87.88 80 GLY A O 1
ATOM 640 N N . ILE A 1 81 ? 5.613 -8.359 -1.816 1.00 89.69 81 ILE A N 1
ATOM 641 C CA . ILE A 1 81 ? 5.983 -9.113 -3.024 1.00 89.69 81 ILE A CA 1
ATOM 642 C C . ILE A 1 81 ? 6.830 -8.251 -3.964 1.00 89.69 81 ILE A C 1
ATOM 644 O O . ILE A 1 81 ? 7.841 -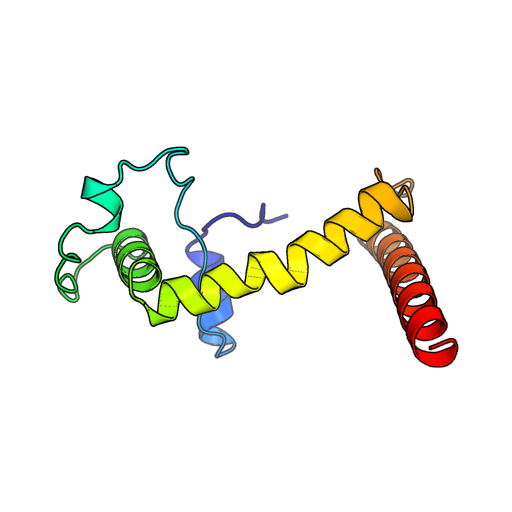8.719 -4.482 1.00 89.69 81 ILE A O 1
ATOM 648 N N . ILE A 1 82 ? 6.463 -6.984 -4.171 1.00 91.19 82 ILE A N 1
ATOM 649 C CA . ILE A 1 82 ? 7.248 -6.064 -5.005 1.00 91.19 82 ILE A CA 1
ATOM 650 C C . ILE A 1 82 ? 8.670 -5.893 -4.443 1.00 91.19 82 ILE A C 1
ATOM 652 O O . ILE A 1 82 ? 9.646 -5.934 -5.191 1.00 91.19 82 ILE A O 1
ATOM 656 N N . LYS A 1 83 ? 8.809 -5.751 -3.123 1.00 90.00 83 LYS A N 1
ATOM 657 C CA . LYS A 1 83 ? 10.111 -5.533 -2.478 1.00 90.00 83 LYS A CA 1
ATOM 658 C C . LYS A 1 83 ? 10.966 -6.793 -2.384 1.00 90.00 83 LYS A C 1
ATOM 660 O O . LYS A 1 83 ? 12.145 -6.745 -2.716 1.00 90.00 83 LYS A O 1
ATOM 665 N N . GLU A 1 84 ? 10.394 -7.891 -1.904 1.00 92.19 84 GLU A N 1
ATOM 666 C CA . GLU A 1 84 ? 11.129 -9.123 -1.596 1.00 92.19 84 GLU A CA 1
ATOM 667 C C . GLU A 1 84 ? 11.182 -10.075 -2.789 1.00 92.19 84 GLU A C 1
ATOM 669 O O . GLU A 1 84 ? 12.204 -10.702 -3.040 1.00 92.19 84 GLU A O 1
ATOM 674 N N . THR A 1 85 ? 10.093 -10.187 -3.553 1.00 88.25 85 THR A N 1
ATOM 675 C CA . THR A 1 85 ? 10.000 -11.161 -4.647 1.00 88.25 85 THR A CA 1
ATOM 676 C C . THR A 1 85 ? 10.375 -10.577 -6.007 1.00 88.25 85 THR A C 1
ATOM 678 O O . THR A 1 85 ? 10.947 -11.291 -6.825 1.00 88.25 85 THR A O 1
ATOM 681 N N . LEU A 1 86 ? 10.037 -9.312 -6.280 1.00 89.31 86 LEU A N 1
ATOM 682 C CA . LEU A 1 86 ? 10.488 -8.614 -7.494 1.00 89.31 86 LEU A CA 1
ATOM 683 C C . LEU A 1 86 ? 11.802 -7.847 -7.275 1.00 89.31 86 LEU A C 1
ATOM 685 O O . LEU A 1 86 ? 12.402 -7.394 -8.243 1.00 89.31 86 LEU A O 1
ATOM 689 N N . GLY A 1 87 ? 12.257 -7.701 -6.025 1.00 91.81 87 GLY A N 1
ATOM 690 C CA . GLY A 1 87 ? 13.523 -7.042 -5.692 1.00 91.81 87 GLY A CA 1
ATOM 691 C C . GLY A 1 87 ? 13.522 -5.518 -5.870 1.00 91.81 87 GLY A C 1
ATOM 692 O O . GLY A 1 87 ? 14.583 -4.895 -5.818 1.00 91.81 87 GLY A O 1
ATOM 693 N N . PHE A 1 88 ? 12.362 -4.886 -6.076 1.00 92.88 88 PHE A N 1
ATOM 694 C CA . PHE A 1 88 ? 12.283 -3.448 -6.328 1.00 92.88 88 PHE A CA 1
ATOM 695 C C . PHE A 1 88 ? 12.369 -2.655 -5.015 1.00 92.88 88 PHE A C 1
ATOM 697 O O . PHE A 1 88 ? 11.393 -2.530 -4.270 1.00 92.88 88 PHE A O 1
ATOM 704 N N . ARG A 1 89 ? 13.565 -2.134 -4.708 1.00 92.25 89 ARG A N 1
ATOM 705 C CA . ARG A 1 89 ? 13.861 -1.404 -3.455 1.00 92.25 89 ARG A CA 1
ATOM 706 C C . ARG A 1 89 ? 13.994 0.107 -3.622 1.00 92.25 89 ARG A C 1
ATOM 708 O O . ARG A 1 89 ? 13.801 0.830 -2.649 1.00 92.25 89 ARG A O 1
ATOM 715 N N . GLN A 1 90 ? 14.336 0.572 -4.819 1.00 93.38 90 GLN A N 1
ATOM 716 C CA . GLN A 1 90 ? 14.606 1.979 -5.101 1.00 93.38 90 GLN A CA 1
ATOM 717 C C . GLN A 1 90 ? 14.224 2.331 -6.538 1.00 93.38 90 GLN A C 1
ATOM 719 O O . GLN A 1 90 ? 14.355 1.501 -7.436 1.00 93.38 90 GLN A O 1
ATOM 724 N N . PHE A 1 91 ? 13.784 3.571 -6.734 1.00 93.69 91 PHE A N 1
ATOM 725 C CA . PHE A 1 91 ? 13.607 4.171 -8.055 1.00 93.69 91 PHE A CA 1
ATOM 726 C C . PHE A 1 91 ? 14.972 4.582 -8.611 1.00 93.69 91 PHE A C 1
ATOM 728 O O . PHE A 1 91 ? 15.804 5.106 -7.863 1.00 93.69 91 PHE A O 1
ATOM 735 N N . LEU A 1 92 ? 15.218 4.330 -9.896 1.00 92.94 92 LEU A N 1
ATOM 736 C CA . LEU A 1 92 ? 16.478 4.697 -10.548 1.00 92.94 92 LEU A CA 1
ATOM 737 C C . LEU A 1 92 ? 16.348 6.056 -11.238 1.00 92.94 92 LEU A C 1
ATOM 739 O O . LEU A 1 92 ? 17.301 6.838 -11.264 1.00 92.94 92 LEU A O 1
ATOM 743 N N . LEU A 1 93 ? 15.159 6.359 -11.760 1.00 94.69 93 LEU A N 1
ATOM 744 C CA . LEU A 1 93 ? 14.858 7.635 -12.385 1.00 94.69 93 LEU A CA 1
ATOM 745 C C . LEU A 1 93 ? 14.464 8.697 -11.352 1.00 94.69 93 LEU A C 1
ATOM 747 O O . LEU A 1 93 ? 13.980 8.422 -10.254 1.00 94.69 93 LEU A O 1
ATOM 751 N N . ARG A 1 94 ? 14.671 9.963 -11.727 1.00 94.12 94 ARG A N 1
ATOM 752 C CA . ARG A 1 94 ? 14.284 11.131 -10.928 1.00 94.12 94 ARG A CA 1
ATOM 753 C C . ARG A 1 94 ? 13.233 11.952 -11.662 1.00 94.12 94 ARG A C 1
ATOM 755 O O . ARG A 1 94 ? 13.253 12.057 -12.884 1.00 94.12 94 ARG A O 1
ATOM 762 N N . GLY A 1 95 ? 12.356 12.583 -10.889 1.00 93.31 95 GLY A N 1
ATOM 763 C CA . GLY A 1 95 ? 11.240 13.376 -11.402 1.00 93.31 95 GLY A CA 1
ATOM 764 C C . GLY A 1 95 ? 9.944 12.569 -11.475 1.00 93.31 95 GLY A C 1
ATOM 765 O O . GLY A 1 95 ? 9.946 11.385 -11.803 1.00 93.31 95 GLY A O 1
ATOM 766 N N . GLN A 1 96 ? 8.826 13.227 -11.159 1.00 93.38 96 GLN A N 1
ATOM 767 C CA . GLN A 1 96 ? 7.524 12.580 -10.961 1.00 93.38 96 GLN A CA 1
ATOM 768 C C . GLN A 1 96 ? 7.082 11.737 -12.163 1.00 93.38 96 GLN A C 1
ATOM 770 O O . GLN A 1 96 ? 6.589 10.628 -11.983 1.00 93.38 96 GLN A O 1
ATOM 775 N N . LEU A 1 97 ? 7.268 12.254 -13.381 1.00 94.69 97 LEU A N 1
ATOM 776 C CA . LEU A 1 97 ? 6.859 11.567 -14.606 1.00 94.69 97 LEU A CA 1
ATOM 777 C C . LEU A 1 97 ? 7.662 10.280 -14.833 1.00 94.69 97 LEU A C 1
ATOM 779 O O . LEU A 1 97 ? 7.092 9.237 -15.141 1.00 94.69 97 LEU A O 1
ATOM 783 N N . ALA A 1 98 ? 8.978 10.345 -14.642 1.00 93.44 98 ALA A N 1
ATOM 784 C CA . ALA A 1 98 ? 9.864 9.210 -14.858 1.00 93.44 98 ALA A CA 1
ATOM 785 C C . ALA A 1 98 ? 9.661 8.122 -13.788 1.00 93.44 98 ALA A C 1
ATOM 787 O O . ALA A 1 98 ? 9.526 6.947 -14.122 1.00 93.44 98 ALA A O 1
ATOM 788 N N . VAL A 1 99 ? 9.518 8.527 -12.520 1.00 95.06 99 VAL A N 1
ATOM 789 C CA . VAL A 1 99 ? 9.174 7.636 -11.397 1.00 95.06 99 VAL A CA 1
ATOM 790 C C . VAL A 1 99 ? 7.815 6.961 -11.615 1.00 95.06 99 VAL A C 1
ATOM 792 O O . VAL A 1 99 ? 7.664 5.773 -11.338 1.00 95.06 99 VAL A O 1
ATOM 795 N N . ALA A 1 100 ? 6.824 7.684 -12.148 1.00 94.06 100 ALA A N 1
ATOM 796 C CA . ALA A 1 100 ? 5.527 7.099 -12.487 1.00 94.06 100 ALA A CA 1
ATOM 797 C C . ALA A 1 100 ? 5.646 6.023 -13.582 1.00 94.06 100 ALA A C 1
ATOM 799 O O . ALA A 1 100 ? 4.974 4.995 -13.501 1.00 94.06 100 ALA A O 1
ATOM 800 N N . GLY A 1 101 ? 6.525 6.229 -14.568 1.00 95.00 101 GLY A N 1
ATOM 801 C CA . GLY A 1 101 ? 6.842 5.231 -15.591 1.00 95.00 101 GLY A CA 1
ATOM 802 C C . GLY A 1 101 ? 7.480 3.966 -15.010 1.00 95.00 101 GLY A C 1
ATOM 803 O O . GLY A 1 101 ? 7.006 2.864 -15.283 1.00 95.00 101 GLY A O 1
ATOM 804 N N . GLU A 1 102 ? 8.497 4.112 -14.153 1.00 95.06 102 GLU A N 1
ATOM 805 C CA . GLU A 1 102 ? 9.114 2.975 -13.448 1.00 95.06 102 GLU A CA 1
ATOM 806 C C . GLU A 1 102 ? 8.086 2.206 -12.616 1.00 95.06 102 GLU A C 1
ATOM 808 O O . GLU A 1 102 ? 8.014 0.980 -12.683 1.00 95.06 102 GLU A O 1
ATOM 813 N N . TRP A 1 103 ? 7.244 2.924 -11.870 1.00 94.81 103 TRP A N 1
ATOM 814 C CA . TRP A 1 103 ? 6.201 2.308 -11.059 1.00 94.81 103 TRP A CA 1
ATOM 815 C C . TRP A 1 103 ? 5.187 1.532 -11.908 1.00 94.81 103 TRP A C 1
ATOM 817 O O . TRP A 1 103 ? 4.799 0.425 -11.541 1.00 94.81 103 TRP A O 1
ATOM 827 N N . CYS A 1 104 ? 4.809 2.062 -13.075 1.00 94.88 104 CYS A N 1
ATOM 828 C CA . CYS A 1 104 ? 3.924 1.376 -14.015 1.00 94.88 104 CYS A CA 1
ATOM 829 C C . CYS A 1 104 ? 4.516 0.035 -14.483 1.00 94.88 104 CYS A C 1
ATOM 831 O O . CYS A 1 104 ? 3.821 -0.982 -14.479 1.00 94.88 104 CYS A O 1
ATOM 833 N N . LEU A 1 105 ? 5.814 0.005 -14.806 1.00 95.12 105 LEU A N 1
ATOM 834 C CA . LEU A 1 105 ? 6.513 -1.224 -15.198 1.00 95.12 105 LEU A CA 1
ATOM 835 C C . LEU A 1 105 ? 6.576 -2.247 -14.057 1.00 95.12 105 LEU A C 1
ATOM 837 O O . LEU A 1 105 ? 6.344 -3.434 -14.281 1.00 95.12 105 LEU A O 1
ATOM 841 N N . VAL A 1 106 ? 6.831 -1.798 -12.826 1.00 94.38 106 VAL A N 1
ATOM 842 C CA . VAL A 1 106 ? 6.823 -2.665 -11.635 1.00 94.38 106 VAL A CA 1
ATOM 843 C C . VAL A 1 106 ? 5.437 -3.269 -11.406 1.00 94.38 106 VAL A C 1
ATOM 845 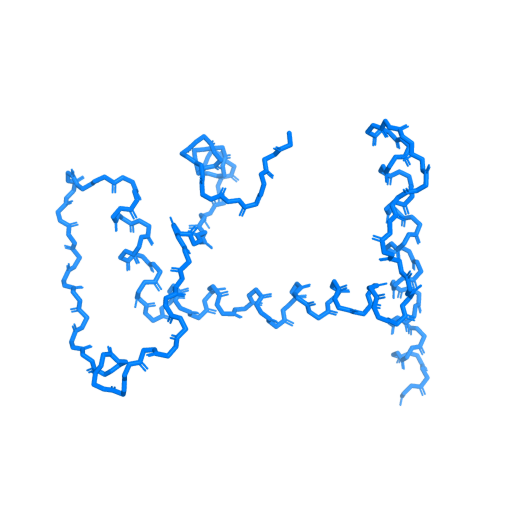O O . VAL A 1 106 ? 5.317 -4.476 -11.185 1.00 94.38 106 VAL A O 1
ATOM 848 N N . CYS A 1 107 ? 4.379 -2.459 -11.503 1.00 92.81 107 CYS A N 1
ATOM 849 C CA . CYS A 1 107 ? 3.002 -2.936 -11.398 1.00 92.81 107 CYS A CA 1
ATOM 850 C C . CYS A 1 107 ? 2.651 -3.931 -12.512 1.00 92.81 107 CYS A C 1
ATOM 852 O O . CYS A 1 107 ? 2.004 -4.942 -12.239 1.00 92.81 107 CYS A O 1
ATOM 854 N N . LEU A 1 108 ? 3.101 -3.689 -13.747 1.00 93.88 108 LEU A N 1
ATOM 855 C CA . LEU A 1 108 ? 2.909 -4.618 -14.859 1.00 93.88 108 LEU A CA 1
ATOM 856 C C . LEU A 1 108 ? 3.587 -5.963 -14.577 1.00 93.88 108 LEU A C 1
ATOM 858 O O . LEU A 1 108 ? 2.942 -7.004 -14.685 1.00 93.88 108 LEU A O 1
ATOM 862 N N . ALA A 1 109 ? 4.853 -5.950 -14.153 1.00 92.44 109 ALA A N 1
ATOM 863 C CA . ALA A 1 109 ? 5.587 -7.162 -13.798 1.00 92.44 109 ALA A CA 1
ATOM 864 C C . ALA A 1 109 ? 4.900 -7.942 -12.662 1.00 92.44 109 ALA A C 1
ATOM 866 O O . ALA A 1 109 ? 4.764 -9.166 -12.736 1.00 92.44 109 ALA A O 1
ATOM 867 N N . TYR A 1 110 ? 4.408 -7.237 -11.637 1.00 92.12 110 TYR A N 1
ATOM 868 C CA . TYR A 1 110 ? 3.618 -7.835 -10.561 1.00 92.12 110 TYR A CA 1
ATOM 869 C C . TYR A 1 110 ? 2.334 -8.501 -11.085 1.00 92.12 110 TYR A C 1
ATOM 871 O O . TYR A 1 110 ? 2.084 -9.669 -10.785 1.00 92.12 110 TYR A O 1
ATOM 879 N N . ASN A 1 111 ? 1.549 -7.793 -11.902 1.00 90.31 111 ASN A N 1
ATOM 880 C CA . ASN A 1 111 ? 0.286 -8.300 -12.448 1.00 90.31 111 ASN A CA 1
ATOM 881 C C . ASN A 1 111 ? 0.490 -9.511 -13.366 1.00 90.31 111 ASN A C 1
ATOM 883 O O . ASN A 1 111 ? -0.287 -10.466 -13.304 1.00 90.31 111 ASN A O 1
ATOM 887 N N . LEU A 1 112 ? 1.549 -9.507 -14.182 1.00 90.62 112 LEU A N 1
ATOM 888 C CA . LEU A 1 112 ? 1.918 -10.646 -15.025 1.00 90.62 112 LEU A CA 1
ATOM 889 C C . LEU A 1 112 ? 2.260 -11.874 -14.179 1.00 90.62 112 LEU A C 1
ATOM 891 O O . LEU A 1 112 ? 1.781 -12.969 -14.466 1.00 90.62 112 LEU A O 1
ATOM 895 N N . LYS A 1 113 ? 3.024 -11.692 -13.095 1.00 86.88 113 LYS A N 1
ATOM 896 C CA . LYS A 1 113 ? 3.358 -12.779 -12.170 1.00 86.88 113 LYS A CA 1
ATOM 897 C C . LYS A 1 113 ? 2.117 -13.377 -11.506 1.00 86.88 113 LYS A C 1
ATOM 899 O O . LYS A 1 113 ? 2.008 -14.597 -11.434 1.00 86.88 113 LYS A O 1
ATOM 904 N N . GLN A 1 114 ? 1.183 -12.542 -11.050 1.00 85.25 114 GLN A N 1
ATOM 905 C CA . GLN A 1 114 ? -0.078 -13.014 -10.464 1.00 85.25 114 GLN A CA 1
ATOM 906 C C . GLN A 1 114 ? -0.933 -13.762 -11.492 1.00 85.25 114 GLN A C 1
ATOM 908 O O . GLN A 1 114 ? -1.398 -14.866 -11.224 1.00 85.25 114 GLN A O 1
ATOM 913 N N . SER A 1 115 ? -1.079 -13.205 -12.695 1.00 84.12 115 SER A N 1
ATOM 914 C CA . SER A 1 115 ? -1.885 -13.815 -13.760 1.00 84.12 115 SER A CA 1
ATOM 915 C C . SER A 1 115 ? -1.315 -15.162 -14.210 1.00 84.12 115 SER A C 1
ATOM 917 O O . SER A 1 115 ? -2.067 -16.110 -14.400 1.00 84.12 115 SER A O 1
ATOM 919 N N . HIS A 1 116 ? 0.011 -15.287 -14.320 1.00 82.88 116 HIS A N 1
ATOM 920 C CA . HIS A 1 116 ? 0.659 -16.552 -14.669 1.00 82.88 116 HIS A CA 1
ATOM 921 C C . HIS A 1 116 ? 0.383 -17.656 -13.639 1.00 82.88 116 HIS A C 1
ATOM 923 O O . HIS A 1 116 ? 0.112 -18.794 -14.017 1.00 82.88 116 HIS A O 1
ATOM 929 N N . VAL A 1 117 ? 0.432 -17.332 -12.341 1.00 77.81 117 VAL A N 1
ATOM 930 C CA . VAL A 1 117 ? 0.096 -18.292 -11.276 1.00 77.81 117 VAL A CA 1
ATOM 931 C C . VAL A 1 117 ? -1.352 -18.764 -11.419 1.00 77.81 117 VAL A C 1
ATOM 933 O O . VAL A 1 117 ? -1.600 -19.961 -11.341 1.00 77.81 117 VAL A O 1
ATOM 936 N N . LEU A 1 118 ? -2.286 -17.853 -11.703 1.00 69.50 118 LEU A N 1
ATOM 937 C CA . LEU A 1 118 ? -3.708 -18.178 -11.858 1.00 69.50 118 LEU A CA 1
ATOM 938 C C . LEU A 1 118 ? -4.020 -19.019 -13.104 1.00 69.50 118 LEU A C 1
ATOM 940 O O . LEU A 1 118 ? -4.953 -19.807 -13.068 1.00 69.50 118 LEU A O 1
ATOM 944 N N . VAL A 1 119 ? -3.264 -18.863 -14.195 1.00 66.94 119 VAL A N 1
ATOM 945 C CA . VAL A 1 119 ? -3.443 -19.657 -15.431 1.00 66.94 119 VAL A CA 1
ATOM 946 C C . VAL A 1 119 ? -2.798 -21.045 -15.327 1.00 66.94 119 VAL A C 1
ATOM 948 O O . VAL A 1 119 ? -3.193 -21.962 -16.039 1.00 66.94 119 VAL A O 1
ATOM 951 N N . SER A 1 120 ? -1.806 -21.204 -14.450 1.00 58.47 120 SER A N 1
ATOM 952 C CA . SER A 1 120 ? -1.049 -22.453 -14.276 1.00 58.47 120 SER A CA 1
ATOM 953 C C . SER A 1 120 ? -1.550 -23.321 -13.109 1.00 58.47 120 SER A C 1
ATOM 955 O O . SER A 1 120 ? -0.876 -24.289 -12.757 1.00 58.47 120 SER A O 1
ATOM 957 N N . SER A 1 121 ? -2.676 -22.947 -12.488 1.00 48.41 121 SER A N 1
ATOM 958 C CA . SER A 1 121 ? -3.321 -23.634 -11.355 1.00 48.41 121 SER A CA 1
ATOM 959 C C . SER A 1 121 ? -4.632 -24.273 -11.796 1.00 48.41 121 SER A C 1
ATOM 961 O O . SER A 1 121 ? -4.938 -25.372 -11.288 1.00 48.41 121 SER A O 1
#

Foldseek 3Di:
DPPLADDPVVCVVCVVVVHHDQGQNDDDDDDDDPCRVPPDQDDQDDPPDDPSSNSVSCCSDPVSVVVVVVCVVPPVVLVVCLCPVVVPDDDPDDDDVSSVVVVVVSVVVSVVVVVVVVVVD

Mean predicted aligned error: 10.46 Å

Radius of gyration: 18.91 Å; Cα contacts (8 Å, |Δi|>4): 62; chains: 1; bounding box: 37×43×45 Å